Protein AF-A0A955WBS0-F1 (afdb_monomer)

Radius of gyration: 18.58 Å; Cα contacts (8 Å, |Δi|>4): 147; chains: 1; bounding box: 26×60×56 Å

Structure (mmCIF, N/CA/C/O backbone):
data_AF-A0A955WBS0-F1
#
_entry.id   AF-A0A955WBS0-F1
#
loop_
_atom_site.group_PDB
_atom_site.id
_atom_site.type_symbol
_atom_site.label_atom_id
_atom_site.label_alt_id
_atom_site.label_comp_id
_atom_site.label_asym_id
_atom_site.label_entity_id
_atom_site.label_seq_id
_atom_site.pdbx_PDB_ins_code
_atom_site.Cartn_x
_atom_site.Cartn_y
_atom_site.Cartn_z
_atom_site.occupancy
_atom_site.B_iso_or_equiv
_atom_site.auth_seq_id
_atom_site.auth_comp_id
_atom_site.auth_asym_id
_atom_site.auth_atom_id
_atom_site.pdbx_PDB_model_num
ATOM 1 N N . MET A 1 1 ? -12.164 45.395 -8.373 1.00 42.94 1 MET A N 1
ATOM 2 C CA . MET A 1 1 ? -12.533 44.919 -9.721 1.00 42.94 1 MET A CA 1
ATOM 3 C C . MET A 1 1 ? -11.309 44.286 -10.351 1.00 42.94 1 MET A C 1
ATOM 5 O O . MET A 1 1 ? -10.257 44.904 -10.320 1.00 42.94 1 MET A O 1
ATOM 9 N N . SER A 1 2 ? -11.508 43.074 -10.869 1.00 46.41 2 SER A N 1
ATOM 10 C CA . SER A 1 2 ? -10.703 42.347 -11.858 1.00 46.41 2 SER A CA 1
ATOM 11 C C . SER A 1 2 ? -9.231 42.056 -11.567 1.00 46.41 2 SER A C 1
ATOM 13 O O . SER A 1 2 ? -8.355 42.863 -11.849 1.00 46.41 2 SER A O 1
ATOM 15 N N . LEU A 1 3 ? -8.973 40.800 -11.198 1.00 47.28 3 LEU A N 1
ATOM 16 C CA . LEU A 1 3 ? -7.861 40.037 -11.762 1.00 47.28 3 LEU A CA 1
ATOM 17 C C . LEU A 1 3 ? -8.442 38.758 -12.368 1.00 47.28 3 LEU A C 1
ATOM 19 O O . LEU A 1 3 ? -8.575 37.733 -11.710 1.00 47.28 3 LEU A O 1
ATOM 23 N N . GLY A 1 4 ? -8.873 38.879 -13.620 1.00 54.25 4 GLY A N 1
ATOM 24 C CA . GLY A 1 4 ? -9.089 37.755 -14.514 1.00 54.25 4 GLY A CA 1
ATOM 25 C C . GLY A 1 4 ? -8.078 37.863 -15.647 1.00 54.25 4 GLY A C 1
ATOM 26 O O . GLY A 1 4 ? -8.075 38.868 -16.354 1.00 54.25 4 GLY A O 1
ATOM 27 N N . ALA A 1 5 ? -7.241 36.841 -15.791 1.00 43.97 5 ALA A N 1
ATOM 28 C CA . ALA A 1 5 ? -6.595 36.454 -17.038 1.00 43.97 5 ALA A CA 1
ATOM 29 C C . ALA A 1 5 ? -6.178 34.981 -16.902 1.00 43.97 5 ALA A C 1
ATOM 31 O O . ALA A 1 5 ? -5.159 34.656 -16.302 1.00 43.97 5 ALA A O 1
ATOM 32 N N . CYS A 1 6 ? -7.047 34.101 -17.401 1.00 65.62 6 CYS A N 1
ATOM 33 C CA . CYS A 1 6 ? -6.668 32.785 -17.903 1.00 65.62 6 CYS A CA 1
ATOM 34 C C . CYS A 1 6 ? -5.947 32.956 -19.249 1.00 65.62 6 CYS A C 1
ATOM 36 O O . CYS A 1 6 ? -6.297 33.855 -20.015 1.00 65.62 6 CYS A O 1
ATOM 38 N N . GLY A 1 7 ? -5.028 32.038 -19.544 1.00 41.81 7 GLY A N 1
ATOM 39 C CA . GLY A 1 7 ? -4.307 31.913 -20.815 1.00 41.81 7 GLY A CA 1
ATOM 40 C C . GLY A 1 7 ? -2.811 32.130 -20.594 1.00 41.81 7 GLY A C 1
ATOM 41 O O . GLY A 1 7 ? -2.425 33.090 -19.944 1.00 41.81 7 GLY A O 1
ATOM 42 N N . ASP A 1 8 ? -1.901 31.303 -21.076 1.00 51.16 8 ASP A N 1
ATOM 43 C CA . ASP A 1 8 ? -1.958 30.3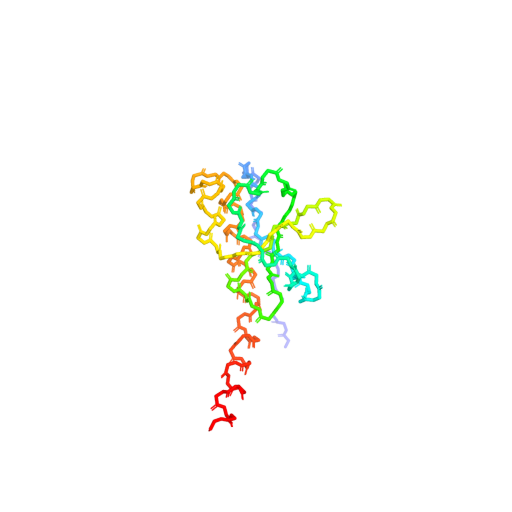15 -22.145 1.00 51.16 8 ASP A CA 1
ATOM 44 C C . ASP A 1 8 ? -0.619 29.563 -22.103 1.00 51.16 8 ASP A C 1
ATOM 46 O O . ASP A 1 8 ? 0.401 30.173 -21.780 1.00 51.16 8 ASP A O 1
ATOM 50 N N . ALA A 1 9 ? -0.648 28.267 -22.399 1.00 45.59 9 ALA A N 1
ATOM 51 C CA . ALA A 1 9 ? 0.343 27.549 -23.201 1.00 45.59 9 ALA A CA 1
ATOM 52 C C . ALA A 1 9 ? 0.136 26.055 -22.957 1.00 45.59 9 ALA A C 1
ATOM 54 O O . ALA A 1 9 ? 0.471 25.523 -21.903 1.00 45.59 9 ALA A O 1
ATOM 55 N N . GLY A 1 10 ? -0.460 25.393 -23.946 1.00 51.22 10 GLY A N 1
ATOM 56 C CA . GLY A 1 10 ? -0.551 23.945 -23.983 1.00 51.22 10 GLY A CA 1
ATOM 57 C C . GLY A 1 10 ? 0.834 23.316 -23.900 1.00 51.22 10 GLY A C 1
ATOM 58 O O . GLY A 1 10 ? 1.659 23.490 -24.798 1.00 51.22 10 GLY A O 1
ATOM 59 N N . ASP A 1 11 ? 1.057 22.537 -22.848 1.00 41.44 11 ASP A N 1
ATOM 60 C CA . ASP A 1 11 ? 2.155 21.589 -22.811 1.00 41.44 11 ASP A CA 1
ATOM 61 C C . ASP A 1 11 ? 1.811 20.419 -23.731 1.00 41.44 11 ASP A C 1
ATOM 63 O O . ASP A 1 11 ? 1.055 19.503 -23.415 1.00 41.44 11 ASP A O 1
ATOM 67 N N . THR A 1 12 ? 2.304 20.567 -24.958 1.00 43.88 12 THR A N 1
ATOM 68 C CA . THR A 1 12 ? 2.896 19.533 -25.803 1.00 43.88 12 THR A CA 1
ATOM 69 C C . THR A 1 12 ? 2.675 18.109 -25.295 1.00 43.88 12 THR A C 1
ATOM 71 O O . THR A 1 12 ? 3.296 17.675 -24.329 1.00 43.88 12 THR A O 1
ATOM 74 N N . ALA A 1 13 ? 1.844 17.363 -26.026 1.00 52.16 13 ALA A N 1
ATOM 75 C CA . ALA A 1 13 ? 1.712 15.917 -25.931 1.00 52.16 13 ALA A CA 1
ATOM 76 C C . ALA A 1 13 ? 3.081 15.234 -26.120 1.00 52.16 13 ALA A C 1
ATOM 78 O O . ALA A 1 13 ? 3.483 14.888 -27.232 1.00 52.16 13 ALA A O 1
ATOM 79 N N . GLY A 1 14 ? 3.814 15.076 -25.023 1.00 41.78 14 GLY A N 1
ATOM 80 C CA . GLY A 1 14 ? 4.927 14.155 -24.887 1.00 41.78 14 GLY A CA 1
ATOM 81 C C . GLY A 1 14 ? 4.376 12.843 -24.354 1.00 41.78 14 GLY A C 1
ATOM 82 O O . GLY A 1 14 ? 3.627 12.831 -23.385 1.00 41.78 14 GLY A O 1
ATOM 83 N N . THR A 1 15 ? 4.724 11.734 -24.994 1.00 51.78 15 THR A N 1
ATOM 84 C CA . THR A 1 15 ? 4.476 10.371 -24.515 1.00 51.78 15 THR A CA 1
ATOM 85 C C . THR A 1 15 ? 5.206 10.134 -23.188 1.00 51.78 15 THR A C 1
ATOM 87 O O . THR A 1 15 ? 6.276 9.528 -23.162 1.00 51.78 15 THR A O 1
ATOM 90 N N . GLY A 1 16 ? 4.673 10.662 -22.093 1.00 48.12 16 GLY A N 1
ATOM 91 C CA . GLY A 1 16 ? 5.021 10.271 -20.739 1.00 48.12 16 GLY A CA 1
ATOM 92 C C . GLY A 1 16 ? 4.003 9.235 -20.311 1.00 48.12 16 GLY A C 1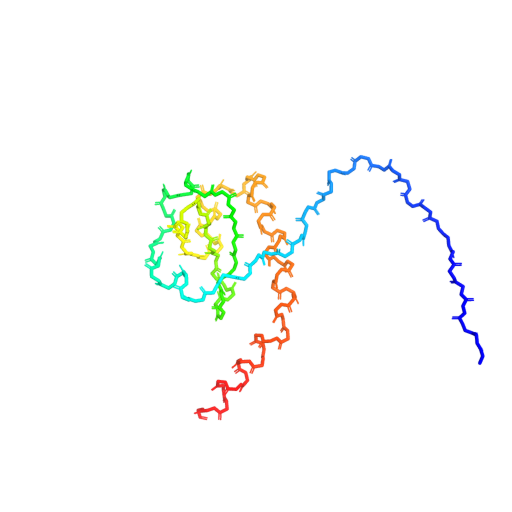
ATOM 93 O O . GLY A 1 16 ? 2.808 9.497 -20.372 1.00 48.12 16 GLY A O 1
ATOM 94 N N . SER A 1 17 ? 4.444 8.041 -19.931 1.00 52.91 17 SER A N 1
ATOM 95 C CA . SER A 1 17 ? 3.599 7.170 -19.121 1.00 52.91 17 SER A CA 1
ATOM 96 C C . SER A 1 17 ? 3.157 8.004 -17.921 1.00 52.91 17 SER A C 1
ATOM 98 O O . SER A 1 17 ? 4.023 8.377 -17.132 1.00 52.91 17 SER A O 1
ATOM 100 N N . ASP A 1 18 ? 1.874 8.366 -17.837 1.00 62.28 18 ASP A N 1
ATOM 101 C CA . ASP A 1 18 ? 1.332 9.117 -16.706 1.00 62.28 18 ASP A CA 1
ATOM 102 C C . ASP A 1 18 ? 1.777 8.412 -15.425 1.00 62.28 18 ASP A C 1
ATOM 104 O O . ASP A 1 18 ? 1.429 7.256 -15.163 1.00 62.28 18 ASP A O 1
ATOM 108 N N . VAL A 1 19 ? 2.664 9.071 -14.685 1.00 74.38 19 VAL A N 1
ATOM 109 C CA . VAL A 1 19 ? 3.185 8.556 -13.429 1.00 74.38 19 VAL A CA 1
ATOM 110 C C . VAL A 1 19 ? 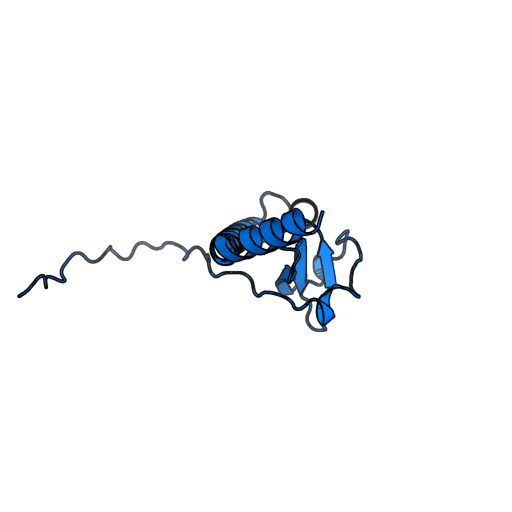2.015 8.592 -12.454 1.00 74.38 19 VAL A C 1
ATOM 112 O O . VAL A 1 19 ? 1.563 9.666 -12.067 1.00 74.38 19 VAL A O 1
ATOM 115 N N . ASP A 1 20 ? 1.481 7.420 -12.113 1.00 82.38 20 ASP A N 1
ATOM 116 C CA . ASP A 1 20 ? 0.341 7.304 -11.207 1.00 82.38 20 ASP A CA 1
ATOM 117 C C . ASP A 1 20 ? 0.754 7.705 -9.788 1.00 82.38 20 ASP A C 1
ATOM 119 O O . ASP A 1 20 ? 1.438 6.963 -9.079 1.00 82.38 20 ASP A O 1
ATOM 123 N N . VAL A 1 21 ? 0.337 8.909 -9.410 1.00 88.38 21 VAL A N 1
ATOM 124 C CA . VAL A 1 21 ? 0.513 9.512 -8.085 1.00 88.38 21 VAL A CA 1
ATOM 125 C C . VAL A 1 21 ? -0.809 9.576 -7.318 1.00 88.38 21 VAL A C 1
ATOM 127 O O . VAL A 1 21 ? -0.913 10.304 -6.335 1.00 88.38 21 VAL A O 1
ATOM 130 N N . THR A 1 22 ? -1.835 8.840 -7.761 1.00 93.62 22 THR A N 1
ATOM 131 C CA . THR A 1 22 ? -3.124 8.794 -7.064 1.00 93.62 22 THR A CA 1
ATOM 132 C C . THR A 1 22 ? -2.914 8.203 -5.667 1.00 93.62 22 THR A C 1
ATOM 134 O O . THR A 1 22 ? -2.340 7.110 -5.577 1.00 93.62 22 THR A O 1
ATOM 137 N N . PRO A 1 23 ? -3.380 8.862 -4.588 1.00 95.06 23 PRO A N 1
ATOM 138 C CA . PRO A 1 23 ? -3.251 8.343 -3.232 1.00 95.06 23 PRO A CA 1
ATOM 139 C C . PRO A 1 23 ? -3.713 6.887 -3.107 1.00 95.06 23 PRO A C 1
ATOM 141 O O . PRO A 1 23 ? -4.587 6.399 -3.839 1.00 95.06 23 PRO A O 1
ATOM 144 N N . LEU A 1 24 ? -3.089 6.168 -2.184 1.00 97.06 24 LEU A N 1
ATOM 145 C CA . LEU A 1 24 ? -3.514 4.833 -1.808 1.00 97.06 24 LEU A CA 1
ATOM 146 C C . LEU A 1 24 ? -4.839 4.927 -1.040 1.00 97.06 24 LEU A C 1
ATOM 148 O O . LEU A 1 24 ? -5.040 5.866 -0.267 1.00 97.06 24 LEU A O 1
ATOM 152 N N . PRO A 1 25 ? -5.748 3.956 -1.220 1.00 96.25 25 PRO A N 1
ATOM 153 C CA . PRO A 1 25 ? -6.925 3.867 -0.375 1.00 96.25 25 PRO A CA 1
ATOM 154 C C . PRO A 1 25 ? -6.513 3.668 1.090 1.00 96.25 25 PRO A C 1
ATOM 156 O O . PRO A 1 25 ? -5.600 2.895 1.393 1.00 96.25 25 PRO A O 1
ATOM 159 N N . ILE A 1 26 ? -7.229 4.334 1.996 1.00 96.06 26 ILE A N 1
ATOM 160 C CA . ILE A 1 26 ? -7.121 4.090 3.434 1.00 96.06 26 ILE A CA 1
ATOM 161 C C . ILE A 1 26 ? -7.943 2.846 3.773 1.00 96.06 26 ILE A C 1
ATOM 163 O O . ILE A 1 26 ? -9.138 2.779 3.477 1.00 96.06 26 ILE A O 1
ATOM 167 N N . VAL A 1 27 ? -7.298 1.848 4.369 1.00 96.00 27 VAL A N 1
ATOM 168 C CA . VAL A 1 27 ? -7.920 0.581 4.764 1.00 96.00 27 VAL A CA 1
ATOM 169 C C . VAL A 1 27 ? -8.348 0.681 6.219 1.00 96.00 27 VAL A C 1
ATOM 171 O O . VAL A 1 27 ? -7.516 0.924 7.090 1.00 96.00 27 VAL A O 1
ATOM 174 N N . ALA A 1 28 ? -9.635 0.468 6.491 1.00 94.62 28 ALA A N 1
ATOM 175 C CA . ALA A 1 28 ? -10.190 0.578 7.835 1.00 94.62 28 ALA A CA 1
ATOM 176 C C . ALA A 1 28 ? -9.550 -0.430 8.801 1.00 94.62 28 ALA A C 1
ATOM 178 O O . ALA A 1 28 ? -9.316 -1.588 8.445 1.00 94.62 28 ALA A O 1
ATOM 179 N N . ARG A 1 29 ? -9.345 -0.020 10.060 1.00 92.62 29 ARG A N 1
ATOM 180 C CA . ARG A 1 29 ? -8.755 -0.879 11.105 1.00 92.62 29 ARG A CA 1
ATOM 181 C C . ARG A 1 29 ? -9.468 -2.222 11.272 1.00 92.62 29 ARG A C 1
ATOM 183 O O . ARG A 1 29 ? -8.808 -3.234 11.469 1.00 92.62 29 ARG A O 1
ATOM 190 N N . SER A 1 30 ? -10.793 -2.263 11.113 1.00 92.88 30 SER A N 1
ATOM 191 C CA . SER A 1 30 ? -11.575 -3.509 11.171 1.00 92.88 30 SER A CA 1
ATOM 192 C C . SER A 1 30 ? -11.155 -4.565 10.149 1.00 92.88 30 SER A C 1
ATOM 194 O O . SER A 1 30 ? -11.396 -5.750 10.375 1.00 92.88 30 SER A O 1
ATOM 196 N N . ASP A 1 31 ? -10.554 -4.140 9.040 1.00 91.31 31 ASP A N 1
ATOM 197 C CA . ASP A 1 31 ? -10.259 -4.999 7.899 1.00 91.31 31 ASP A CA 1
ATOM 198 C C . ASP A 1 31 ? -8.822 -5.532 7.952 1.00 91.31 31 ASP A C 1
ATOM 200 O O . ASP A 1 31 ? -8.558 -6.628 7.455 1.00 91.31 31 ASP A O 1
ATOM 204 N N . TRP A 1 32 ? -7.899 -4.781 8.568 1.00 91.75 32 TRP A N 1
ATOM 205 C CA . TRP A 1 32 ? -6.468 -5.093 8.571 1.00 91.75 32 TRP A CA 1
ATOM 206 C C . TRP A 1 32 ? -5.927 -5.568 9.929 1.00 91.75 32 TRP A C 1
ATOM 208 O O . TRP A 1 32 ? -4.965 -6.333 9.954 1.00 91.75 32 TRP A O 1
ATOM 218 N N . ASP A 1 33 ? -6.563 -5.217 11.051 1.00 89.12 33 ASP A N 1
ATOM 219 C CA . ASP A 1 33 ? -6.071 -5.561 12.399 1.00 89.12 33 ASP A CA 1
ATOM 220 C C . ASP A 1 33 ? -6.039 -7.083 12.649 1.00 89.12 33 ASP A C 1
ATOM 222 O O . ASP A 1 33 ? -5.113 -7.625 13.248 1.00 89.12 33 ASP A O 1
ATOM 226 N N . GLY A 1 34 ? -7.002 -7.821 12.086 1.00 81.62 34 GLY A N 1
ATOM 227 C CA . GLY A 1 34 ? -7.019 -9.289 12.135 1.00 81.62 34 GLY A CA 1
ATOM 228 C C . GLY A 1 34 ? -6.032 -9.973 11.179 1.00 81.62 34 GLY A C 1
ATOM 229 O O . GLY A 1 34 ? -5.883 -11.195 11.233 1.00 81.62 34 GLY A O 1
ATOM 230 N N . ALA A 1 35 ? -5.382 -9.210 10.298 1.00 74.19 35 ALA A N 1
ATOM 231 C CA . ALA A 1 35 ? -4.516 -9.701 9.230 1.00 74.19 35 ALA A CA 1
ATOM 232 C C . ALA A 1 35 ? -3.019 -9.455 9.494 1.00 74.19 35 ALA A C 1
ATOM 234 O O . ALA A 1 35 ? -2.228 -9.546 8.557 1.00 74.19 35 ALA A O 1
ATOM 235 N N . GLN A 1 36 ? -2.629 -9.181 10.750 1.00 64.69 36 GLN A N 1
ATOM 236 C CA . GLN A 1 36 ? -1.241 -8.980 11.205 1.00 64.69 36 GLN A CA 1
ATOM 237 C C . GLN A 1 36 ? -0.365 -10.245 11.062 1.00 64.69 36 GLN A C 1
ATOM 239 O O . GLN A 1 36 ? 0.091 -10.841 12.039 1.00 64.69 36 GLN A O 1
ATOM 244 N N . GLN A 1 37 ? -0.129 -10.685 9.834 1.00 69.12 37 GLN A N 1
ATOM 245 C CA . GLN A 1 37 ? 0.937 -11.613 9.485 1.00 69.12 37 GLN A CA 1
ATOM 246 C C . GLN A 1 37 ? 1.969 -10.844 8.661 1.00 69.12 37 GLN A C 1
ATOM 248 O O . GLN A 1 37 ? 1.596 -10.012 7.831 1.00 69.12 37 GLN A O 1
ATOM 253 N N . THR A 1 38 ? 3.254 -11.115 8.902 1.00 83.19 38 THR A N 1
ATOM 254 C CA . THR A 1 38 ? 4.352 -10.520 8.130 1.00 83.19 38 THR A CA 1
ATOM 255 C C . THR A 1 38 ? 4.149 -10.825 6.650 1.00 83.19 38 THR A C 1
ATOM 257 O O . THR A 1 38 ? 3.703 -11.913 6.302 1.00 83.19 38 THR A O 1
ATOM 260 N N . CYS 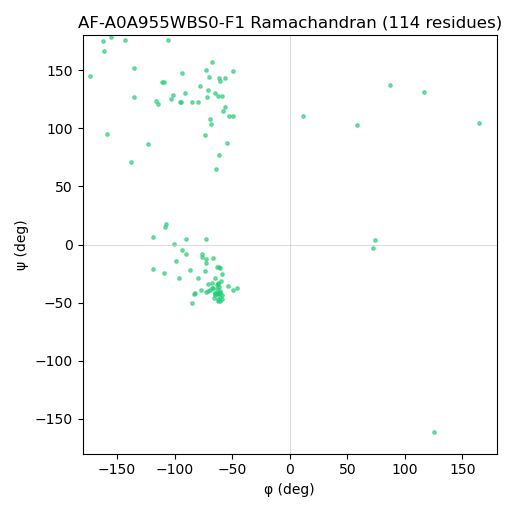A 1 39 ? 4.471 -9.900 5.750 1.00 91.31 39 CYS A N 1
ATOM 261 C CA . CYS A 1 39 ? 4.201 -10.102 4.319 1.00 91.31 39 CYS A CA 1
ATOM 262 C C . CYS A 1 39 ? 5.122 -11.127 3.613 1.00 91.31 39 CYS A C 1
ATOM 264 O O . CYS A 1 39 ? 5.010 -11.308 2.397 1.00 91.31 39 CYS A O 1
ATOM 266 N N . GLU A 1 40 ? 6.007 -11.804 4.350 1.00 90.88 40 GLU A N 1
ATOM 267 C CA . GLU A 1 40 ? 7.034 -12.709 3.823 1.00 90.88 40 GLU A CA 1
ATOM 268 C C . GLU A 1 40 ? 6.427 -13.855 2.995 1.00 90.88 40 GLU A C 1
ATOM 270 O O . GLU A 1 40 ? 5.681 -14.701 3.497 1.00 90.88 40 GLU A O 1
ATOM 275 N N . GLY A 1 41 ? 6.730 -13.878 1.696 1.00 89.94 41 GLY A N 1
ATOM 276 C CA . GLY A 1 41 ? 6.238 -14.871 0.742 1.00 89.94 41 GLY A CA 1
ATOM 277 C C . GLY A 1 41 ? 4.766 -14.718 0.339 1.00 89.94 41 GLY A C 1
ATOM 278 O O . GLY A 1 41 ? 4.254 -15.550 -0.417 1.00 89.94 41 GLY A O 1
ATOM 279 N N . MET A 1 42 ? 4.065 -13.676 0.800 1.00 90.50 42 MET A N 1
ATOM 280 C CA . MET A 1 42 ? 2.615 -13.526 0.591 1.00 90.50 42 MET A CA 1
ATOM 281 C C . MET A 1 42 ? 2.245 -12.602 -0.574 1.00 90.50 42 MET A C 1
ATOM 283 O O . MET A 1 42 ? 1.108 -12.653 -1.051 1.00 90.50 42 MET A O 1
ATOM 287 N N . MET A 1 43 ? 3.190 -11.810 -1.099 1.00 90.88 43 MET A N 1
ATOM 288 C CA . MET A 1 43 ? 2.910 -10.795 -2.131 1.00 90.88 43 MET A CA 1
ATOM 289 C C . MET A 1 43 ? 2.334 -11.350 -3.437 1.00 90.88 43 MET A C 1
ATOM 291 O O . MET A 1 43 ? 1.668 -10.625 -4.171 1.00 90.88 43 MET A O 1
ATOM 295 N N . SER A 1 44 ? 2.513 -12.644 -3.714 1.00 89.19 44 SER A N 1
ATOM 296 C CA . SER A 1 44 ? 1.896 -13.304 -4.874 1.00 89.19 44 SER A CA 1
ATOM 297 C C . SER A 1 44 ? 0.358 -13.297 -4.853 1.00 89.19 44 SER A C 1
ATOM 299 O O . SER A 1 44 ? -0.265 -13.470 -5.900 1.00 89.19 44 SER A O 1
ATOM 301 N N . GLY A 1 45 ? -0.260 -13.092 -3.684 1.00 87.75 45 GLY A N 1
ATOM 302 C CA . GLY A 1 45 ? -1.710 -12.966 -3.526 1.00 87.75 45 GLY A CA 1
ATOM 303 C C . GLY A 1 45 ? -2.250 -11.537 -3.647 1.00 87.75 45 GLY A C 1
ATOM 304 O O . GLY A 1 45 ? -3.472 -11.364 -3.657 1.00 87.75 45 GLY A O 1
ATOM 305 N N . ALA A 1 46 ? -1.375 -10.528 -3.717 1.00 93.38 46 ALA A N 1
ATOM 306 C CA . ALA A 1 46 ? -1.764 -9.124 -3.777 1.00 93.38 46 ALA A CA 1
ATOM 307 C C . ALA A 1 46 ? -2.231 -8.731 -5.188 1.00 93.38 46 ALA A C 1
ATOM 309 O O . ALA A 1 46 ? -1.616 -9.088 -6.193 1.00 93.38 46 ALA A O 1
ATOM 310 N N . VAL A 1 47 ? -3.325 -7.977 -5.253 1.00 95.06 47 VAL A N 1
ATOM 311 C CA . VAL A 1 47 ? -3.883 -7.392 -6.482 1.00 95.06 47 VAL A CA 1
ATOM 312 C C . VAL A 1 47 ? -3.918 -5.864 -6.437 1.00 95.06 47 VAL A C 1
ATOM 314 O O . VAL A 1 47 ? -3.966 -5.241 -7.494 1.00 95.06 47 VAL A O 1
ATOM 317 N N . ASP A 1 48 ? -3.878 -5.269 -5.242 1.00 95.19 48 ASP A N 1
ATOM 318 C CA . ASP A 1 48 ? -3.752 -3.825 -5.015 1.00 95.19 48 ASP A CA 1
ATOM 319 C C . ASP A 1 48 ? -3.132 -3.553 -3.630 1.00 95.19 48 ASP A C 1
ATOM 321 O O . ASP A 1 48 ? -2.845 -4.487 -2.871 1.00 95.19 48 ASP A O 1
ATOM 325 N N . TYR A 1 49 ? -2.936 -2.278 -3.299 1.00 96.62 49 TYR A N 1
ATOM 326 C CA . TYR A 1 49 ? -2.288 -1.824 -2.072 1.00 96.62 49 TYR A CA 1
ATOM 327 C C . TYR A 1 49 ? -3.053 -0.674 -1.415 1.00 96.62 49 TYR A C 1
ATOM 329 O O . TYR A 1 49 ? -3.706 0.116 -2.095 1.00 96.62 49 TYR A O 1
ATOM 337 N N . GLY A 1 50 ? -2.931 -0.559 -0.096 1.00 96.75 50 GLY A N 1
ATOM 338 C CA . GLY A 1 50 ? -3.519 0.516 0.701 1.00 96.75 50 GLY A CA 1
ATOM 339 C C . GLY A 1 50 ? -2.613 0.954 1.849 1.00 96.75 50 GLY A C 1
ATOM 340 O O . GLY A 1 50 ? -1.562 0.355 2.077 1.00 96.75 50 GLY A O 1
ATOM 341 N N . VAL A 1 51 ? -3.037 1.985 2.575 1.00 96.69 51 VAL A N 1
ATOM 342 C CA . VAL A 1 51 ? -2.413 2.439 3.832 1.00 96.69 51 VAL A CA 1
ATOM 343 C C . VAL A 1 51 ? -3.341 2.106 4.992 1.00 96.69 51 VAL A C 1
ATOM 345 O O . VAL A 1 51 ? -4.559 2.235 4.865 1.00 96.69 51 VAL A O 1
ATOM 348 N N . ALA A 1 52 ? -2.786 1.658 6.113 1.00 94.88 52 ALA A N 1
ATOM 349 C CA . ALA A 1 52 ? -3.569 1.312 7.290 1.00 94.88 52 ALA A CA 1
ATOM 350 C C . ALA A 1 52 ? -4.140 2.564 7.982 1.00 94.88 52 ALA A C 1
ATOM 352 O O . ALA A 1 52 ? -3.416 3.498 8.331 1.00 94.88 52 ALA A O 1
ATOM 353 N N . ASP A 1 53 ? -5.455 2.572 8.214 1.00 93.38 53 ASP A N 1
ATOM 354 C CA . ASP A 1 53 ? -6.133 3.628 8.971 1.00 93.38 53 ASP A CA 1
ATOM 355 C C . ASP A 1 53 ? -5.578 3.751 10.400 1.00 93.38 53 ASP A C 1
ATOM 357 O O . ASP A 1 53 ? -5.502 2.768 11.142 1.00 93.38 53 ASP A O 1
ATOM 361 N N . GLY A 1 54 ? -5.195 4.970 10.783 1.00 89.69 54 GLY A N 1
ATOM 362 C CA . GLY A 1 54 ? -4.590 5.285 12.078 1.00 89.69 54 GLY A CA 1
ATOM 363 C C . GLY A 1 54 ? -3.143 4.811 12.270 1.00 89.69 54 GLY A C 1
ATOM 364 O O . GLY A 1 54 ? -2.570 5.100 13.318 1.00 89.69 54 GLY A O 1
ATOM 365 N N . GLU A 1 55 ? -2.549 4.109 11.299 1.00 91.81 55 GLU A N 1
ATOM 366 C CA . GLU A 1 55 ? -1.152 3.646 11.321 1.00 91.81 55 GLU A CA 1
ATOM 367 C C . GLU A 1 55 ? -0.504 3.861 9.942 1.00 91.81 55 GLU A C 1
ATOM 369 O O . GLU A 1 55 ? -0.253 2.909 9.206 1.00 91.81 55 GLU A O 1
ATOM 374 N N . PRO A 1 56 ? -0.230 5.122 9.563 1.00 88.75 56 PRO A N 1
ATOM 375 C CA . PRO A 1 56 ? 0.186 5.486 8.206 1.00 88.75 56 PRO A CA 1
ATOM 376 C C . PRO A 1 56 ? 1.521 4.868 7.778 1.00 88.75 56 PRO A C 1
ATOM 378 O O . PRO A 1 56 ? 1.784 4.801 6.586 1.00 88.75 56 PRO A O 1
ATOM 381 N N . ASP A 1 57 ? 2.346 4.414 8.727 1.00 90.12 57 ASP A N 1
ATOM 382 C CA . ASP A 1 57 ? 3.615 3.728 8.463 1.00 90.12 57 ASP A CA 1
ATOM 383 C C . ASP A 1 57 ? 3.424 2.290 7.942 1.00 90.12 57 ASP A C 1
ATOM 385 O O . ASP A 1 57 ? 4.382 1.662 7.470 1.00 90.12 57 ASP A O 1
ATOM 389 N N . LEU A 1 58 ? 2.199 1.757 8.032 1.00 93.69 58 LEU A N 1
ATOM 390 C CA . LEU A 1 58 ? 1.846 0.416 7.588 1.00 93.69 58 LEU A CA 1
ATOM 391 C C . LEU A 1 58 ? 1.138 0.445 6.231 1.00 93.69 58 LEU A C 1
ATOM 393 O O . LEU A 1 58 ? 0.130 1.126 6.016 1.00 93.69 58 LEU A O 1
ATOM 397 N N . LEU A 1 59 ? 1.653 -0.378 5.323 1.00 95.69 59 LEU A N 1
ATOM 398 C CA . LEU A 1 59 ? 1.031 -0.717 4.057 1.00 95.69 59 LEU A CA 1
ATOM 399 C C . LEU A 1 59 ? 0.212 -1.995 4.191 1.00 95.69 59 LEU A C 1
ATOM 401 O O . LEU A 1 59 ? 0.563 -2.930 4.911 1.00 95.69 59 LEU A O 1
ATOM 405 N N . VAL A 1 60 ? -0.868 -2.047 3.424 1.00 96.75 60 VAL A N 1
ATOM 406 C CA . VAL A 1 60 ? -1.779 -3.183 3.366 1.00 96.75 60 VAL A CA 1
ATOM 407 C C . VAL A 1 60 ? -1.738 -3.775 1.966 1.00 96.75 60 VAL A C 1
ATOM 409 O O . VAL A 1 60 ? -2.009 -3.081 0.985 1.00 96.75 60 VAL A O 1
ATOM 412 N N . ALA A 1 61 ? -1.434 -5.066 1.862 1.00 96.44 61 ALA A N 1
ATOM 413 C CA . ALA A 1 61 ? -1.573 -5.808 0.618 1.00 96.44 61 ALA A CA 1
ATOM 414 C C . ALA A 1 61 ? -3.016 -6.309 0.503 1.00 96.44 61 ALA A C 1
ATOM 416 O O . ALA A 1 61 ? -3.505 -7.032 1.375 1.00 96.44 61 ALA A O 1
ATOM 417 N N . LEU A 1 62 ? -3.707 -5.938 -0.571 1.00 96.19 62 LEU A N 1
ATOM 418 C CA . LEU A 1 62 ? -5.103 -6.294 -0.801 1.00 96.19 62 LEU A CA 1
ATOM 419 C C . LEU A 1 62 ? -5.181 -7.421 -1.821 1.00 96.19 62 LEU A C 1
ATOM 421 O O . LEU A 1 62 ? -4.657 -7.312 -2.926 1.00 96.19 62 LEU A O 1
ATOM 425 N N . GLY A 1 63 ? -5.849 -8.505 -1.451 1.00 94.19 63 GLY A N 1
ATOM 426 C CA . GLY A 1 63 ? -6.152 -9.633 -2.319 1.00 94.19 63 GLY A CA 1
ATOM 427 C C . GLY A 1 63 ? -7.625 -9.641 -2.737 1.00 94.19 63 GLY A C 1
ATOM 428 O O . GLY A 1 63 ? -8.442 -8.870 -2.232 1.00 94.19 63 GLY A O 1
ATOM 429 N N . PRO A 1 64 ? -8.034 -10.582 -3.602 1.00 93.75 64 PRO A N 1
ATOM 430 C CA . PRO A 1 64 ? -9.412 -10.671 -4.096 1.00 93.75 64 PRO A CA 1
ATOM 431 C C . PRO A 1 64 ? -10.447 -11.033 -3.016 1.00 93.75 64 PRO A C 1
ATOM 433 O O . PRO A 1 64 ? -11.647 -10.996 -3.278 1.00 93.75 64 PRO A O 1
ATOM 436 N N . ARG A 1 65 ? -10.001 -11.454 -1.826 1.00 90.56 65 ARG A N 1
ATOM 437 C CA . ARG A 1 65 ? -10.854 -11.893 -0.708 1.00 90.56 65 ARG A CA 1
ATOM 438 C C . ARG A 1 65 ? -10.699 -11.039 0.554 1.00 90.56 65 ARG A C 1
ATOM 440 O O . ARG A 1 65 ? -11.264 -11.405 1.578 1.00 90.56 65 ARG A O 1
ATOM 447 N N . GLY A 1 66 ? -9.947 -9.943 0.483 1.00 91.25 66 GLY A N 1
ATOM 448 C CA . GLY A 1 66 ? -9.611 -9.104 1.632 1.00 91.25 66 GLY A CA 1
ATOM 449 C C . GLY A 1 66 ? -8.106 -8.922 1.787 1.00 91.25 66 GLY A C 1
ATOM 450 O O . GLY A 1 66 ? -7.347 -9.141 0.841 1.00 91.25 66 GLY A O 1
ATOM 451 N N . VAL A 1 67 ? -7.687 -8.514 2.981 1.00 94.81 67 VAL A N 1
ATOM 452 C CA . VAL A 1 67 ? -6.281 -8.249 3.295 1.00 94.81 67 VAL A CA 1
ATOM 453 C C . VAL A 1 67 ? -5.457 -9.535 3.211 1.00 94.81 67 VAL A C 1
ATOM 455 O O . VAL A 1 67 ? -5.829 -10.569 3.765 1.00 94.81 67 VAL A O 1
ATOM 458 N N . VAL A 1 68 ? -4.344 -9.459 2.484 1.00 94.25 68 VAL A N 1
ATOM 459 C CA . VAL A 1 68 ? -3.345 -10.528 2.365 1.00 94.25 68 VAL A CA 1
ATOM 460 C C . VAL A 1 68 ? -2.367 -10.446 3.528 1.00 94.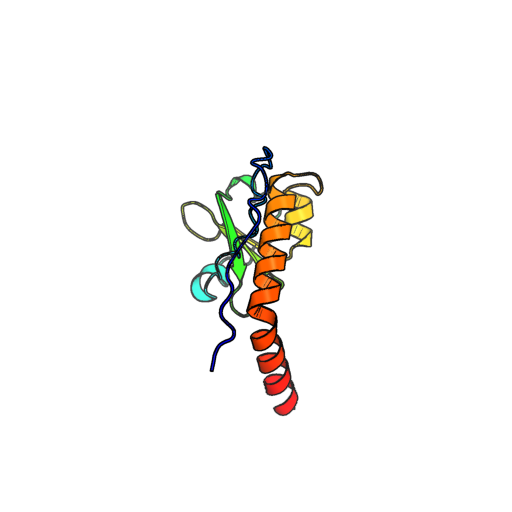25 68 VAL A C 1
ATOM 462 O O . VAL A 1 68 ? -2.133 -11.448 4.194 1.00 94.25 68 VAL A O 1
ATOM 465 N N . CYS A 1 69 ? -1.818 -9.257 3.767 1.00 95.00 69 CYS A N 1
ATOM 466 C CA . CYS A 1 69 ? -0.885 -8.976 4.851 1.00 95.00 69 CYS A CA 1
ATOM 467 C C . CYS A 1 69 ? -0.814 -7.463 5.110 1.00 95.00 69 CYS A C 1
ATOM 469 O O . CYS A 1 69 ? -1.277 -6.658 4.290 1.00 95.00 69 CYS A O 1
ATOM 471 N N . VAL A 1 70 ? -0.228 -7.094 6.247 1.00 95.88 70 VAL A N 1
ATOM 472 C CA . VAL A 1 70 ? -0.007 -5.709 6.679 1.00 95.88 70 VAL A CA 1
ATOM 473 C C . VAL A 1 70 ? 1.411 -5.614 7.205 1.00 95.88 70 VAL A C 1
ATOM 475 O O . VAL A 1 70 ? 1.786 -6.405 8.069 1.00 95.88 70 VAL A O 1
ATOM 478 N N . ASP A 1 71 ? 2.199 -4.675 6.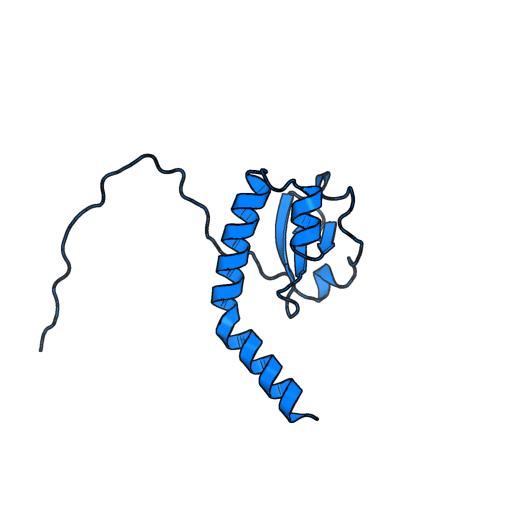693 1.00 94.88 71 ASP A N 1
ATOM 479 C CA . ASP A 1 71 ? 3.578 -4.498 7.143 1.00 94.88 71 ASP A CA 1
ATOM 480 C C . ASP A 1 71 ? 4.130 -3.123 6.745 1.00 94.88 71 ASP A C 1
ATOM 482 O O . ASP A 1 71 ? 3.498 -2.346 6.032 1.00 94.88 71 ASP A O 1
ATOM 486 N N . THR A 1 72 ? 5.339 -2.822 7.195 1.00 93.75 72 THR A N 1
ATOM 487 C CA . THR A 1 72 ? 6.066 -1.602 6.848 1.00 93.75 72 THR A CA 1
ATOM 488 C C . THR A 1 72 ? 6.470 -1.567 5.374 1.00 93.75 72 THR A C 1
ATOM 490 O O . THR A 1 72 ? 6.681 -2.598 4.728 1.00 93.75 72 THR A O 1
ATOM 493 N N . PHE A 1 73 ? 6.697 -0.357 4.860 1.00 93.88 73 PHE A N 1
ATOM 494 C CA . PHE A 1 73 ? 7.227 -0.136 3.510 1.00 93.88 73 PHE A CA 1
ATOM 495 C C . PHE A 1 73 ? 8.478 -0.976 3.195 1.00 93.88 73 PHE A C 1
ATOM 497 O O . PHE A 1 73 ? 8.605 -1.500 2.091 1.00 93.88 73 PHE A O 1
ATOM 504 N N . LEU A 1 74 ? 9.383 -1.145 4.166 1.00 93.69 74 LEU A N 1
ATOM 505 C CA . LEU A 1 74 ? 10.625 -1.901 3.981 1.00 93.69 74 LEU A CA 1
ATOM 506 C C . LEU A 1 74 ? 10.368 -3.382 3.674 1.00 93.69 74 LEU A C 1
ATOM 508 O O . LEU A 1 74 ? 11.063 -3.974 2.852 1.00 93.69 74 LEU A O 1
ATOM 512 N N . VAL A 1 75 ? 9.368 -3.992 4.313 1.00 94.44 75 VAL A N 1
ATOM 513 C CA . VAL A 1 75 ? 9.017 -5.388 4.022 1.00 94.44 75 VAL A CA 1
ATOM 514 C C . VAL A 1 75 ? 8.415 -5.500 2.623 1.00 94.44 75 VAL A C 1
ATOM 516 O O . VAL A 1 75 ? 8.777 -6.408 1.880 1.00 94.44 75 VAL A O 1
ATOM 519 N N . PHE A 1 76 ? 7.582 -4.541 2.210 1.00 94.94 76 PHE A N 1
ATOM 520 C CA . PHE A 1 76 ? 7.072 -4.491 0.837 1.00 94.94 76 PHE A CA 1
ATOM 521 C C . PHE A 1 76 ? 8.198 -4.347 -0.192 1.00 94.94 76 PHE A C 1
ATOM 523 O O . PHE A 1 76 ? 8.182 -5.043 -1.205 1.00 94.94 76 PHE A O 1
ATOM 530 N N . GLU A 1 77 ? 9.194 -3.502 0.080 1.00 95.06 77 GLU A N 1
ATOM 531 C CA . GLU A 1 77 ? 10.371 -3.332 -0.778 1.00 95.06 77 GLU A CA 1
ATOM 532 C C . GLU A 1 77 ? 11.191 -4.624 -0.898 1.00 95.06 77 GLU A C 1
ATOM 534 O O . GLU A 1 77 ? 11.596 -4.992 -2.003 1.00 95.06 77 GLU A O 1
ATOM 539 N N . ASN A 1 78 ? 11.378 -5.353 0.205 1.00 94.50 78 ASN A N 1
ATOM 540 C CA . ASN A 1 78 ? 12.076 -6.640 0.199 1.00 94.50 78 ASN A CA 1
ATOM 541 C C . ASN A 1 78 ? 11.324 -7.708 -0.609 1.00 94.50 78 ASN A C 1
ATOM 543 O O . ASN A 1 78 ? 11.945 -8.455 -1.364 1.00 94.50 78 ASN A O 1
ATOM 547 N N . GLU A 1 79 ? 9.999 -7.771 -0.471 1.00 94.31 79 GLU A N 1
ATOM 548 C CA . GLU A 1 79 ? 9.172 -8.787 -1.128 1.00 94.31 79 GLU A CA 1
ATOM 549 C C . GLU A 1 79 ? 8.933 -8.501 -2.617 1.00 94.31 79 GLU A C 1
ATOM 551 O O . GLU A 1 79 ? 8.918 -9.416 -3.442 1.00 94.31 79 GLU A O 1
ATOM 556 N N . LEU A 1 80 ? 8.731 -7.231 -2.980 1.00 93.88 80 LEU A N 1
ATOM 557 C CA . LEU A 1 80 ? 8.479 -6.821 -4.365 1.00 93.88 80 LEU A CA 1
ATOM 558 C C . LEU A 1 80 ? 9.774 -6.582 -5.146 1.00 93.88 80 LEU A C 1
ATOM 560 O O . LEU A 1 80 ? 9.759 -6.646 -6.378 1.00 93.88 80 LEU A O 1
ATOM 564 N N . GLY A 1 81 ? 10.877 -6.331 -4.443 1.00 93.69 81 GLY A N 1
ATOM 565 C CA . GLY A 1 81 ? 12.169 -5.949 -4.991 1.00 93.69 81 GLY A CA 1
ATOM 566 C C . GLY A 1 81 ? 12.290 -4.427 -5.179 1.00 93.69 81 GLY A C 1
ATOM 567 O O . GLY A 1 81 ? 11.371 -3.801 -5.715 1.00 93.69 81 GLY A O 1
ATOM 568 N N . PRO A 1 82 ? 13.439 -3.820 -4.826 1.00 88.94 82 PRO A N 1
ATOM 569 C CA . PRO A 1 82 ? 13.621 -2.364 -4.859 1.00 88.94 82 PRO A CA 1
ATOM 570 C C . PRO A 1 82 ? 13.558 -1.769 -6.275 1.00 88.94 82 PRO A C 1
ATOM 572 O O . PRO A 1 82 ? 13.117 -0.639 -6.459 1.00 88.94 82 PRO A O 1
ATOM 575 N N . ASP A 1 83 ? 13.929 -2.547 -7.296 1.00 91.81 83 ASP A N 1
ATOM 576 C CA . ASP A 1 83 ? 13.898 -2.123 -8.704 1.00 91.81 83 ASP A CA 1
ATOM 577 C C . ASP A 1 83 ? 12.562 -2.441 -9.406 1.00 91.81 83 ASP A C 1
ATOM 579 O O . ASP A 1 83 ? 12.417 -2.270 -10.621 1.00 91.81 83 ASP A O 1
ATOM 583 N N . SER A 1 84 ? 11.569 -2.948 -8.670 1.00 92.62 84 SER A N 1
ATOM 584 C CA . SER A 1 84 ? 10.275 -3.314 -9.237 1.00 92.62 84 SER A CA 1
ATOM 585 C C . SER A 1 84 ? 9.468 -2.083 -9.639 1.00 92.62 84 SER A C 1
ATOM 587 O O . SER A 1 84 ? 9.276 -1.155 -8.856 1.00 92.62 84 SER A O 1
ATOM 589 N N . LEU A 1 85 ? 8.894 -2.105 -10.847 1.00 92.12 85 LEU A N 1
ATOM 590 C CA . LEU A 1 85 ? 7.952 -1.070 -11.293 1.00 92.12 85 LEU A CA 1
ATOM 591 C C . LEU A 1 85 ? 6.718 -0.979 -10.384 1.00 92.12 85 LEU A C 1
ATOM 593 O O . LEU A 1 85 ? 6.154 0.103 -10.223 1.00 92.12 85 LEU A O 1
ATOM 597 N N . VAL A 1 86 ? 6.307 -2.106 -9.792 1.00 92.88 86 VAL A N 1
ATOM 598 C CA . VAL A 1 86 ? 5.217 -2.142 -8.809 1.00 92.88 86 VAL A CA 1
ATOM 599 C C . VAL A 1 86 ? 5.636 -1.387 -7.554 1.00 92.88 86 VAL A C 1
ATOM 601 O O . VAL A 1 86 ? 4.887 -0.531 -7.092 1.00 92.88 86 VAL A O 1
ATOM 604 N N . MET A 1 87 ? 6.853 -1.634 -7.064 1.00 94.75 87 MET A N 1
ATOM 605 C CA . MET A 1 87 ? 7.389 -0.966 -5.880 1.00 94.75 87 MET A CA 1
ATOM 606 C C . MET A 1 87 ? 7.581 0.537 -6.105 1.00 94.75 87 MET A C 1
ATOM 608 O O . MET A 1 87 ? 7.188 1.345 -5.267 1.00 94.75 87 MET A O 1
ATOM 612 N N . HIS A 1 88 ? 8.093 0.932 -7.273 1.00 94.12 88 HIS A N 1
ATOM 613 C CA . HIS A 1 88 ? 8.239 2.340 -7.637 1.00 94.12 88 HIS A CA 1
ATOM 614 C C . HIS A 1 88 ? 6.890 3.074 -7.664 1.00 94.12 88 HIS A C 1
ATOM 616 O O . HIS A 1 88 ? 6.762 4.165 -7.106 1.00 94.12 88 HI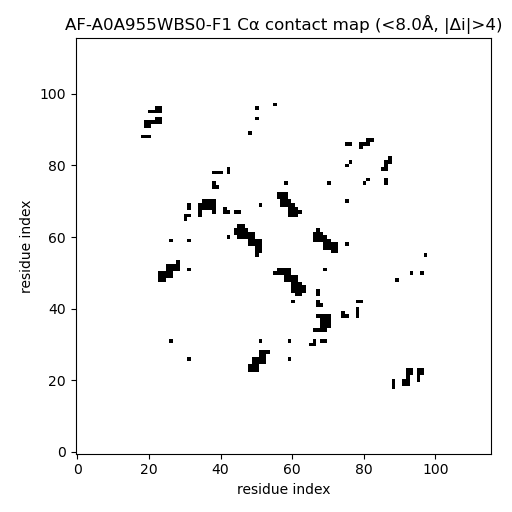S A O 1
ATOM 622 N N . ARG A 1 89 ? 5.857 2.464 -8.264 1.00 93.75 89 ARG A N 1
ATOM 623 C CA . ARG A 1 89 ? 4.501 3.032 -8.262 1.00 93.75 89 ARG A CA 1
ATOM 624 C C . ARG A 1 89 ? 3.922 3.093 -6.851 1.00 93.75 89 ARG A C 1
ATOM 626 O O . ARG A 1 89 ? 3.330 4.102 -6.482 1.00 93.75 89 ARG A O 1
ATOM 633 N N . LEU A 1 90 ? 4.102 2.034 -6.065 1.00 95.19 90 LEU A N 1
ATOM 634 C CA . LEU A 1 90 ? 3.641 1.977 -4.683 1.00 95.19 90 LEU A CA 1
ATOM 635 C C . LEU A 1 90 ? 4.268 3.094 -3.844 1.00 95.19 90 LEU A C 1
ATOM 637 O O . LEU A 1 90 ? 3.548 3.785 -3.133 1.00 95.19 90 LEU A O 1
ATOM 641 N N . TRP A 1 91 ? 5.571 3.337 -3.995 1.00 95.38 91 TRP A N 1
ATOM 642 C CA . TRP A 1 91 ? 6.270 4.436 -3.330 1.00 95.38 91 TRP A 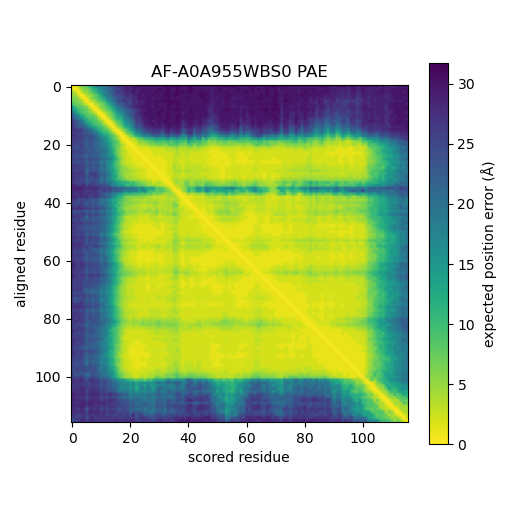CA 1
ATOM 643 C C . TRP A 1 91 ? 5.686 5.808 -3.677 1.00 95.38 91 TRP A C 1
ATOM 645 O O . TRP A 1 91 ? 5.411 6.599 -2.778 1.00 95.38 91 TRP A O 1
ATOM 655 N N . LEU A 1 92 ? 5.438 6.081 -4.960 1.00 95.12 92 LEU A N 1
ATOM 656 C CA . LEU A 1 92 ? 4.861 7.355 -5.400 1.00 95.12 92 LEU A CA 1
ATOM 657 C C . LEU A 1 92 ? 3.479 7.604 -4.784 1.00 95.12 92 LEU A C 1
ATOM 659 O O . LEU A 1 92 ? 3.230 8.674 -4.227 1.00 95.12 92 LEU A O 1
ATOM 663 N N . ARG A 1 93 ? 2.599 6.600 -4.843 1.00 95.94 93 ARG A N 1
ATOM 664 C CA . ARG A 1 93 ? 1.243 6.678 -4.281 1.00 95.94 93 ARG A CA 1
ATOM 665 C C . ARG A 1 93 ? 1.267 6.760 -2.752 1.00 95.94 93 ARG A C 1
ATOM 667 O O . ARG A 1 93 ? 0.492 7.511 -2.164 1.00 95.94 93 ARG A O 1
ATOM 674 N N . TYR A 1 94 ? 2.185 6.046 -2.102 1.00 95.19 94 TYR A N 1
ATOM 675 C CA . TYR A 1 94 ? 2.387 6.103 -0.654 1.00 95.19 94 T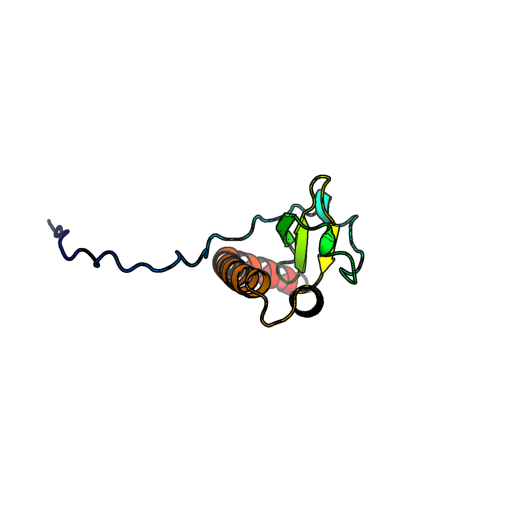YR A CA 1
ATOM 676 C C . TYR A 1 94 ? 2.814 7.501 -0.199 1.00 95.19 94 TYR A C 1
ATOM 678 O O . TYR A 1 94 ? 2.177 8.086 0.673 1.00 95.19 94 TYR A O 1
ATOM 686 N N . MET A 1 95 ? 3.811 8.093 -0.861 1.00 94.19 95 MET A N 1
ATOM 687 C CA . MET A 1 95 ? 4.244 9.462 -0.577 1.00 94.19 95 MET A CA 1
ATOM 688 C C . MET A 1 95 ? 3.126 10.487 -0.804 1.00 94.19 95 MET A C 1
ATOM 690 O O . MET A 1 95 ? 2.982 11.403 0.003 1.00 94.19 95 MET A O 1
ATOM 694 N N . ALA A 1 96 ? 2.316 10.325 -1.857 1.00 93.88 96 ALA A N 1
ATOM 695 C CA . ALA A 1 96 ? 1.138 11.167 -2.083 1.00 93.88 96 ALA A CA 1
ATOM 696 C C . ALA A 1 96 ? 0.120 11.040 -0.935 1.00 93.88 96 ALA A C 1
ATOM 698 O O . ALA A 1 96 ? -0.376 12.043 -0.432 1.00 93.88 96 ALA A O 1
ATOM 699 N N . THR A 1 97 ? -0.114 9.818 -0.450 1.00 94.19 97 THR A N 1
ATOM 700 C CA . THR A 1 97 ? -1.016 9.553 0.685 1.00 94.19 97 THR A CA 1
ATOM 701 C C . THR A 1 97 ? -0.524 10.231 1.963 1.00 94.19 97 THR A C 1
ATOM 703 O O . THR A 1 97 ? -1.284 10.924 2.631 1.00 94.19 97 THR A O 1
ATOM 706 N N . LEU A 1 98 ? 0.768 10.106 2.285 1.00 91.19 98 LEU A N 1
ATOM 707 C CA . LEU A 1 98 ? 1.351 10.750 3.467 1.00 91.19 98 LEU A CA 1
ATOM 708 C C . LEU A 1 98 ? 1.268 12.284 3.409 1.00 91.19 98 LEU A C 1
ATOM 710 O O . LEU A 1 98 ? 1.108 12.931 4.443 1.00 91.19 98 LEU A O 1
ATOM 714 N N . GLN A 1 99 ? 1.363 12.878 2.215 1.00 90.00 99 GLN A N 1
ATOM 715 C CA . GLN A 1 99 ? 1.190 14.323 2.036 1.00 90.00 99 GLN A CA 1
ATOM 716 C C . GLN A 1 99 ? -0.247 14.774 2.326 1.00 90.00 99 GLN A C 1
ATOM 718 O O . GLN A 1 99 ? -0.430 15.839 2.915 1.00 90.00 99 GLN A O 1
ATOM 723 N N . GLU A 1 100 ? -1.247 13.969 1.960 1.00 88.25 100 GLU A N 1
ATOM 724 C CA . GLU A 1 100 ? -2.655 14.249 2.267 1.00 88.25 100 GLU A CA 1
ATOM 725 C C . GLU A 1 100 ? -2.967 14.077 3.759 1.00 88.25 100 GLU A C 1
ATOM 727 O O . GLU A 1 100 ? -3.642 14.924 4.344 1.00 88.25 100 GLU A O 1
ATOM 732 N N . LEU A 1 101 ? -2.404 13.047 4.397 1.00 84.44 101 LEU A N 1
ATOM 733 C CA . LEU A 1 101 ? -2.571 12.784 5.834 1.00 84.44 101 LEU A CA 1
ATOM 734 C C . LEU A 1 101 ? -1.803 13.774 6.737 1.00 84.44 101 LEU A C 1
ATOM 736 O O . LEU A 1 101 ? -2.078 13.869 7.936 1.00 84.44 101 LEU A O 1
ATOM 740 N N . GLY A 1 102 ? -0.841 14.521 6.181 1.00 67.38 102 GLY A N 1
ATOM 741 C CA . GLY A 1 102 ? 0.107 15.386 6.897 1.00 67.38 102 GLY A CA 1
ATOM 742 C C . GLY A 1 102 ? -0.459 16.316 7.993 1.00 67.38 102 GLY A C 1
ATOM 743 O O . GLY A 1 102 ? 0.208 16.480 9.017 1.00 67.38 102 GLY A O 1
ATOM 744 N N . PRO A 1 103 ? -1.652 16.931 7.861 1.00 59.12 103 PRO A N 1
ATOM 745 C CA . PRO A 1 103 ? -2.233 17.757 8.927 1.00 59.12 103 PRO A CA 1
ATOM 746 C C . PRO A 1 103 ? -2.920 16.948 10.043 1.00 59.12 103 PRO A C 1
ATOM 748 O O . PRO A 1 103 ? -2.977 17.403 11.189 1.00 59.12 103 PRO A O 1
ATOM 751 N N . GLU A 1 104 ? -3.454 15.769 9.724 1.00 57.25 104 GLU A N 1
ATOM 752 C CA . GLU A 1 104 ? -4.267 14.957 10.639 1.00 57.25 104 GLU A CA 1
ATOM 753 C C . GLU A 1 104 ? -3.382 14.135 11.585 1.00 57.25 104 GLU A C 1
ATOM 755 O O . GLU A 1 104 ? -3.578 14.166 12.801 1.00 57.25 104 GLU A O 1
ATOM 760 N N . LEU A 1 105 ? -2.297 13.554 11.064 1.00 54.75 105 LEU A N 1
ATOM 761 C CA . LEU A 1 105 ? -1.307 12.814 11.860 1.00 54.75 105 LEU A CA 1
ATOM 762 C C . LEU A 1 105 ? -0.597 13.691 12.906 1.00 54.75 105 LEU A C 1
ATOM 764 O O . LEU A 1 105 ? -0.299 13.241 14.011 1.00 54.75 105 LEU A O 1
ATOM 768 N N . ALA A 1 106 ? -0.364 14.970 12.593 1.00 50.97 106 ALA A N 1
ATOM 769 C CA . ALA A 1 106 ? 0.247 15.923 13.522 1.00 50.97 106 ALA A CA 1
ATOM 770 C C . ALA A 1 106 ? -0.703 16.364 14.653 1.00 50.97 106 ALA A C 1
ATOM 772 O O . ALA A 1 106 ? -0.245 16.838 15.699 1.00 50.97 106 ALA A O 1
ATOM 773 N N . THR A 1 107 ? -2.016 16.244 14.444 1.00 50.31 107 THR A N 1
ATOM 774 C CA . THR A 1 107 ? -3.036 16.631 15.427 1.00 50.31 107 THR A CA 1
ATOM 775 C C . THR A 1 107 ? -3.254 15.510 16.443 1.00 50.31 107 THR A C 1
ATOM 777 O O . THR A 1 107 ? -3.211 15.784 17.643 1.00 50.31 107 THR A O 1
ATOM 780 N N . ASP A 1 108 ? -3.323 14.253 15.999 1.00 52.41 108 ASP A N 1
ATOM 781 C CA . ASP A 1 108 ? -3.378 13.089 16.899 1.00 52.41 108 ASP A CA 1
ATOM 782 C C . ASP A 1 108 ? -2.124 12.973 17.782 1.00 52.41 108 ASP A C 1
ATOM 784 O O . ASP A 1 108 ? -2.216 12.669 18.974 1.00 52.41 108 ASP A O 1
ATOM 788 N N . GLN A 1 109 ? -0.945 13.314 17.249 1.00 49.00 109 GLN A N 1
ATOM 789 C CA . GLN A 1 109 ? 0.295 13.344 18.034 1.00 49.00 109 GLN A CA 1
ATOM 790 C C . GLN A 1 109 ? 0.302 14.449 19.107 1.00 49.00 109 GLN A C 1
ATOM 792 O O . GLN A 1 109 ? 0.879 14.271 20.183 1.00 49.00 109 GLN A O 1
ATOM 797 N N . ARG A 1 110 ? -0.345 15.594 18.842 1.00 49.44 110 ARG A N 1
ATOM 798 C CA . ARG A 1 110 ? -0.505 16.681 19.824 1.00 49.44 110 ARG A CA 1
ATOM 799 C C . ARG A 1 110 ? -1.506 16.322 20.918 1.00 49.44 110 ARG A C 1
ATOM 801 O O . ARG A 1 110 ? -1.225 16.600 22.080 1.00 49.44 110 ARG A O 1
ATOM 808 N N . ASP A 1 111 ? -2.621 15.685 20.572 1.00 49.38 111 ASP A N 1
ATOM 809 C CA . ASP A 1 111 ? -3.633 15.262 21.548 1.00 49.38 111 ASP A CA 1
ATOM 810 C C . ASP A 1 111 ? -3.155 14.097 22.426 1.00 49.38 111 ASP A C 1
ATOM 812 O O . ASP A 1 111 ? -3.462 14.065 23.621 1.00 49.38 111 ASP A O 1
ATOM 816 N N . ALA A 1 112 ? -2.345 13.179 21.885 1.00 52.47 112 ALA A N 1
ATOM 817 C CA . ALA A 1 112 ? -1.673 12.150 22.678 1.00 52.47 112 ALA A CA 1
ATOM 818 C C . ALA A 1 112 ? -0.689 12.765 23.689 1.00 52.47 112 ALA A C 1
ATOM 820 O O . ALA A 1 112 ? -0.688 12.393 24.858 1.00 52.47 112 ALA A O 1
ATOM 821 N N . SER A 1 113 ? 0.088 13.768 23.270 1.00 52.25 113 SER A N 1
ATOM 822 C CA . SER A 1 113 ? 1.106 14.408 24.113 1.00 52.25 113 SER A CA 1
ATOM 823 C C . SER A 1 113 ? 0.546 15.373 25.173 1.00 52.25 113 SER A C 1
ATOM 825 O O . SER A 1 113 ? 1.299 15.819 26.034 1.00 52.25 113 SER A O 1
ATOM 827 N N . LEU A 1 114 ? -0.745 15.722 25.112 1.00 53.00 114 LEU A N 1
ATOM 828 C CA . LEU A 1 114 ? -1.447 16.549 26.109 1.00 53.00 114 LEU A CA 1
ATOM 829 C C . LEU A 1 114 ? -2.158 15.719 27.191 1.00 53.00 114 LEU A C 1
ATOM 831 O O . LEU A 1 114 ? -2.755 16.288 28.108 1.00 53.00 114 LEU A O 1
ATOM 835 N N . ARG A 1 115 ? -2.141 14.388 27.065 1.00 53.81 115 ARG A N 1
ATOM 836 C CA . ARG A 1 115 ? -2.764 13.449 28.008 1.00 53.81 115 ARG A CA 1
ATOM 837 C C . ARG A 1 115 ? -1.775 12.807 28.990 1.00 53.81 115 ARG A C 1
ATOM 839 O O . ARG A 1 115 ? -2.236 12.049 29.841 1.00 53.81 115 ARG A O 1
ATOM 846 N N . ASP A 1 116 ? -0.490 13.154 28.896 1.00 44.97 116 ASP A N 1
ATOM 847 C CA . ASP A 1 116 ? 0.575 12.794 29.846 1.00 44.97 116 ASP A CA 1
ATOM 848 C C . ASP A 1 116 ? 0.896 13.935 30.830 1.00 44.97 116 ASP A C 1
ATOM 850 O O . ASP A 1 116 ? 0.968 15.111 30.396 1.00 44.97 116 ASP A O 1
#

Foldseek 3Di:
DDDDDDDDDDPDPDPDPPLPLAAFAEDECVQAVVQADQCVPQLVQAPGKHAYVPHLQKIFGAGPVGTRHIDGLVSVCVRQPVPHPRNVSVVSNSVSNCVVCVVVNVVVVVVVVVVD

Secondary structure (DSSP, 8-state):
---------------------PPPPEEPHHHHGGG----TTTGGG-SEEEEETTEEEEEEEEETTEEEEEEEHHHHHHHH-TT-HHHHHHHHHHHHHHHHHHHHHHHHHHHHHT--

pLDDT: mean 80.15, std 19.35, range [41.44, 97.06]

Sequence (116 aa):
MSLGACGDAGDTAGTGSDVDVTPLPIVARSDWDGAQQTCEGMMSGAVDYGVADGEPDLLVALGPRGVVCVDTFLVFENELGPDSLVMHRLWLRYMATLQELGPELATDQRDASLRD

Mean predicted aligned error: 11.41 Å

Solvent-accessible surface area (backbone atoms only — not comparable to full-atom values): 6981 Å² total; per-residue (Å²): 135,85,93,81,80,86,84,85,81,86,81,71,93,65,96,61,80,79,78,63,50,64,56,45,53,73,39,55,52,90,61,45,67,87,30,74,41,76,48,80,91,47,65,87,56,45,78,49,65,27,28,32,48,98,39,78,70,28,34,30,33,29,24,100,90,44,59,66,20,38,38,42,61,68,57,50,34,67,74,58,31,79,87,26,71,66,42,53,41,49,50,42,8,46,54,41,33,52,63,72,43,50,71,57,62,57,47,56,55,50,58,57,63,69,74,110

Nearest PDB structures (foldseek):
  7o5l-assembly1_A  TM=3.813E-01  e=3.450E+00  Synechocystis sp. PCC 6803 substr. Kazusa
  1v8b-assembly1_D  TM=2.411E-01  e=9.402E+00  Plasmodium falciparum 3D7